Protein AF-A0A946A604-F1 (afdb_monomer_lite)

Secondary structure (DSSP, 8-state):
----HHHHHHHHHHHHHTTSB-TTSSSBHHHHHHHHHHHHHHTT--HHHHHHHHHTT-

Sequence (58 aa):
MEKNIVSKLLHLLEKKGSNIQYGNEDVTQLEHALQCAELAEINNFSKEIITAALLHDI

Structure (mmCIF, N/CA/C/O backbone):
data_AF-A0A946A604-F1
#
_entry.id   AF-A0A946A604-F1
#
loop_
_atom_site.group_PDB
_atom_site.id
_atom_site.type_symbol
_atom_site.label_atom_id
_atom_site.label_alt_id
_atom_site.label_comp_id
_atom_site.label_asym_id
_atom_site.label_entity_id
_atom_site.label_seq_id
_atom_site.pdbx_PDB_ins_code
_atom_site.Cartn_x
_atom_site.Cartn_y
_atom_site.Cartn_z
_atom_site.occupancy
_atom_site.B_iso_or_equiv
_atom_site.auth_seq_id
_atom_site.auth_comp_id
_atom_site.auth_asym_id
_atom_site.auth_atom_id
_atom_site.pdbx_PDB_model_num
ATOM 1 N N . MET A 1 1 ? 15.444 -13.349 7.240 1.00 53.06 1 MET A N 1
ATOM 2 C CA . MET A 1 1 ? 14.233 -12.751 7.833 1.00 53.06 1 MET A CA 1
ATOM 3 C C . MET A 1 1 ? 13.136 -13.789 7.720 1.00 53.06 1 MET A C 1
ATOM 5 O O . MET A 1 1 ? 12.931 -14.283 6.613 1.00 53.06 1 MET A O 1
ATOM 9 N N . GLU A 1 2 ? 12.543 -14.217 8.835 1.00 53.19 2 GLU A N 1
ATOM 10 C CA . GLU A 1 2 ? 11.390 -15.123 8.793 1.00 53.19 2 GLU A CA 1
ATOM 11 C C . GLU A 1 2 ? 10.354 -14.553 7.821 1.00 53.19 2 GLU A C 1
ATOM 13 O O . GLU A 1 2 ? 9.989 -13.380 7.906 1.00 53.19 2 GLU A O 1
ATOM 18 N N . LYS A 1 3 ? 9.960 -15.352 6.826 1.00 67.62 3 LYS A N 1
ATOM 19 C CA . LYS A 1 3 ? 9.073 -14.927 5.739 1.00 67.62 3 LYS A CA 1
ATOM 20 C C . LYS A 1 3 ? 7.634 -14.862 6.251 1.00 67.62 3 LYS A C 1
ATOM 22 O O . LYS A 1 3 ? 6.808 -15.675 5.843 1.00 67.62 3 LYS A O 1
ATOM 27 N N . ASN A 1 4 ? 7.327 -13.938 7.161 1.00 91.50 4 ASN A N 1
ATOM 28 C CA . ASN A 1 4 ? 5.929 -13.665 7.462 1.00 91.50 4 ASN A CA 1
ATOM 29 C C . ASN A 1 4 ? 5.278 -12.999 6.235 1.00 91.50 4 ASN A C 1
ATOM 31 O O . ASN A 1 4 ? 5.945 -12.355 5.413 1.00 91.50 4 ASN A O 1
ATOM 35 N N . ILE A 1 5 ? 3.976 -13.223 6.071 1.00 94.88 5 ILE A N 1
ATOM 36 C CA . ILE A 1 5 ? 3.249 -12.762 4.887 1.00 94.88 5 ILE A CA 1
ATOM 37 C C . ILE A 1 5 ? 3.307 -11.237 4.744 1.00 94.88 5 ILE A C 1
ATOM 39 O O . ILE A 1 5 ? 3.477 -10.744 3.635 1.00 94.88 5 ILE A O 1
ATOM 43 N N . VAL A 1 6 ? 3.283 -10.499 5.856 1.00 95.19 6 VAL A N 1
ATOM 44 C CA . VAL A 1 6 ? 3.355 -9.032 5.868 1.00 95.19 6 VAL A CA 1
ATOM 45 C C . VAL A 1 6 ? 4.660 -8.545 5.237 1.00 95.19 6 VAL A C 1
ATOM 47 O O . VAL A 1 6 ? 4.630 -7.780 4.280 1.00 95.19 6 VAL A O 1
ATOM 50 N N . SER A 1 7 ? 5.812 -9.045 5.688 1.00 95.19 7 SER A N 1
ATOM 51 C CA . SER A 1 7 ? 7.113 -8.690 5.117 1.00 95.19 7 SER A CA 1
ATOM 52 C C . SER A 1 7 ? 7.219 -9.056 3.637 1.00 95.19 7 SER A C 1
ATOM 54 O O . SER A 1 7 ? 7.857 -8.333 2.876 1.00 95.19 7 SER A O 1
ATOM 56 N N . LYS A 1 8 ? 6.587 -10.157 3.206 1.00 95.50 8 LYS A N 1
ATOM 57 C CA . LYS A 1 8 ? 6.548 -10.544 1.790 1.00 95.50 8 LYS A CA 1
ATOM 58 C C . LYS A 1 8 ? 5.733 -9.552 0.952 1.00 95.50 8 LYS A C 1
ATOM 60 O O . LYS A 1 8 ? 6.187 -9.193 -0.130 1.00 95.50 8 LYS A O 1
ATOM 65 N N . LEU A 1 9 ? 4.567 -9.124 1.438 1.00 95.75 9 LEU A N 1
ATOM 66 C CA . LEU A 1 9 ? 3.700 -8.163 0.746 1.00 95.75 9 LEU A CA 1
ATOM 67 C C . LEU A 1 9 ? 4.367 -6.787 0.649 1.00 95.75 9 LEU A C 1
ATOM 69 O O . LEU A 1 9 ? 4.440 -6.224 -0.437 1.00 95.75 9 LEU A O 1
ATOM 73 N N . LEU A 1 10 ? 4.944 -6.294 1.749 1.00 94.56 10 LEU A N 1
ATOM 74 C CA . LEU A 1 10 ? 5.658 -5.013 1.750 1.00 94.56 10 LEU A CA 1
ATOM 75 C C . LEU A 1 10 ? 6.857 -5.031 0.796 1.00 94.56 10 LEU A C 1
ATOM 77 O O . LEU A 1 10 ? 7.060 -4.091 0.036 1.00 94.56 10 LEU A O 1
ATOM 81 N N . HIS A 1 11 ? 7.614 -6.131 0.772 1.00 95.25 11 HIS A N 1
ATOM 82 C CA . HIS A 1 11 ? 8.724 -6.275 -0.166 1.00 95.25 11 HIS A CA 1
ATOM 83 C C . HIS A 1 11 ? 8.261 -6.348 -1.629 1.00 95.25 11 HIS A C 1
ATOM 85 O O . HIS A 1 11 ? 8.961 -5.861 -2.515 1.00 95.25 11 HIS A O 1
ATOM 91 N N . LEU A 1 12 ? 7.097 -6.953 -1.896 1.00 94.50 12 LEU A N 1
ATOM 92 C CA . LEU A 1 12 ? 6.504 -6.985 -3.233 1.00 94.50 12 LEU A CA 1
ATOM 93 C C . LEU A 1 12 ? 6.134 -5.570 -3.696 1.00 94.50 12 LEU A C 1
ATOM 95 O O . LEU A 1 12 ? 6.592 -5.162 -4.762 1.00 94.50 12 LEU A O 1
ATOM 99 N N . LEU A 1 13 ? 5.389 -4.822 -2.874 1.00 95.69 13 LEU A N 1
ATOM 100 C CA . LEU A 1 13 ? 5.014 -3.431 -3.147 1.00 95.69 13 LEU A CA 1
ATOM 101 C C . LEU A 1 13 ? 6.249 -2.554 -3.381 1.00 95.69 13 LEU A C 1
ATOM 103 O O . LEU A 1 13 ? 6.320 -1.837 -4.373 1.00 95.69 13 LEU A O 1
ATOM 107 N N . GLU A 1 14 ? 7.269 -2.671 -2.529 1.00 95.69 14 GLU A N 1
ATOM 108 C CA . GLU A 1 14 ? 8.498 -1.890 -2.665 1.00 95.69 14 GLU A CA 1
ATOM 109 C C . GLU A 1 14 ? 9.273 -2.257 -3.941 1.00 95.69 14 GLU A C 1
ATOM 111 O O . GLU A 1 14 ? 9.677 -1.377 -4.695 1.00 95.69 14 GLU A O 1
ATOM 116 N N . LYS A 1 15 ? 9.509 -3.546 -4.221 1.00 95.81 15 LYS A N 1
ATOM 117 C CA . LYS A 1 15 ? 10.385 -3.953 -5.337 1.00 95.81 15 LYS A CA 1
ATOM 118 C C . LYS A 1 15 ? 9.715 -3.954 -6.699 1.00 95.81 15 LYS A C 1
ATOM 120 O O . LYS A 1 15 ? 10.416 -3.807 -7.698 1.00 95.81 15 LYS A O 1
ATOM 125 N N . LYS A 1 16 ? 8.404 -4.176 -6.759 1.00 94.00 16 LYS A N 1
ATOM 126 C CA . LYS A 1 16 ? 7.651 -4.182 -8.017 1.00 94.00 16 LYS A CA 1
ATOM 127 C C . LYS A 1 16 ? 6.948 -2.856 -8.251 1.00 94.00 16 LYS A C 1
ATOM 129 O O . LYS A 1 16 ? 7.011 -2.355 -9.363 1.00 94.00 16 LYS A O 1
ATOM 134 N N . GLY A 1 17 ? 6.370 -2.262 -7.212 1.00 94.56 17 GLY A N 1
ATOM 135 C CA . GLY A 1 17 ? 5.559 -1.061 -7.360 1.00 94.56 17 GLY A CA 1
ATOM 136 C C . GLY A 1 17 ? 6.339 0.248 -7.457 1.00 94.56 17 GLY A C 1
ATOM 137 O O . GLY A 1 17 ? 5.789 1.209 -7.972 1.00 94.56 17 GLY A O 1
ATOM 138 N N . SER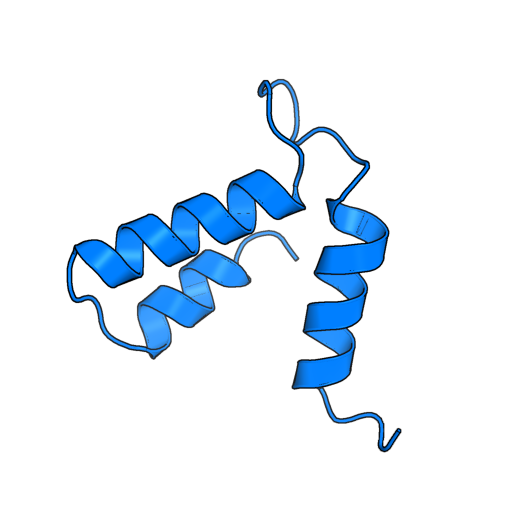 A 1 18 ? 7.602 0.313 -7.015 1.00 94.56 18 SER A N 1
ATOM 139 C CA . SER A 1 18 ? 8.371 1.577 -6.968 1.00 94.56 18 SER A CA 1
ATOM 140 C C . SER A 1 18 ? 8.853 2.116 -8.315 1.00 94.56 18 SER A C 1
ATOM 142 O O . SER A 1 18 ? 9.223 3.279 -8.392 1.00 94.56 18 SER A O 1
ATOM 144 N N . ASN A 1 19 ? 8.897 1.290 -9.364 1.00 92.38 19 ASN A N 1
ATOM 145 C CA . ASN A 1 19 ? 9.451 1.679 -10.672 1.00 92.38 19 ASN A CA 1
ATOM 146 C C . ASN A 1 19 ? 8.494 1.393 -11.83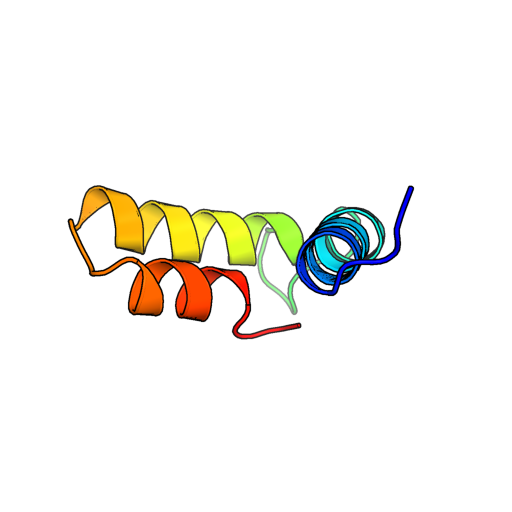9 1.00 92.38 19 ASN A C 1
ATOM 148 O O . ASN A 1 19 ? 8.902 1.443 -12.998 1.00 92.38 19 ASN A O 1
ATOM 152 N N . ILE A 1 20 ? 7.245 1.030 -11.5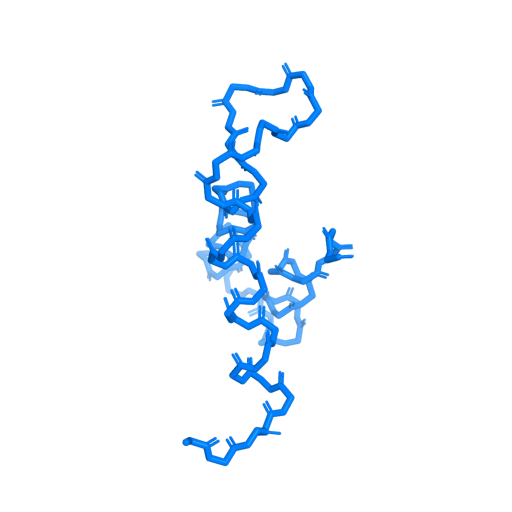43 1.00 92.56 20 ILE A N 1
ATOM 153 C CA . ILE A 1 20 ? 6.222 0.725 -12.544 1.00 92.56 20 ILE A CA 1
ATOM 154 C C . ILE A 1 20 ? 5.150 1.802 -12.442 1.00 92.56 20 ILE A C 1
ATOM 156 O O . ILE A 1 20 ? 4.589 2.002 -11.366 1.00 92.56 20 ILE A O 1
ATOM 160 N N . GLN A 1 21 ? 4.874 2.476 -13.558 1.00 96.44 21 GLN A N 1
ATOM 161 C CA . GLN A 1 21 ? 3.772 3.427 -13.670 1.00 96.44 21 GLN A CA 1
ATOM 162 C C . GLN A 1 21 ? 2.437 2.729 -13.383 1.00 96.44 21 GLN A C 1
ATOM 164 O O . GLN A 1 21 ? 2.186 1.621 -13.868 1.00 96.44 21 GLN A O 1
ATOM 169 N N . TYR A 1 22 ? 1.572 3.374 -12.604 1.00 96.62 22 TYR A N 1
ATOM 170 C CA . TYR A 1 22 ? 0.225 2.886 -12.360 1.00 96.62 22 TYR A CA 1
ATOM 171 C C . TYR A 1 22 ? -0.676 3.202 -13.562 1.00 96.62 22 TYR A C 1
ATOM 173 O O . TYR A 1 22 ? -1.233 4.290 -13.690 1.00 96.62 22 TYR A O 1
ATOM 181 N N . GLY A 1 23 ? -0.791 2.247 -14.489 1.00 93.12 23 GLY A N 1
ATOM 182 C CA . GLY A 1 23 ? -1.583 2.428 -15.707 1.00 93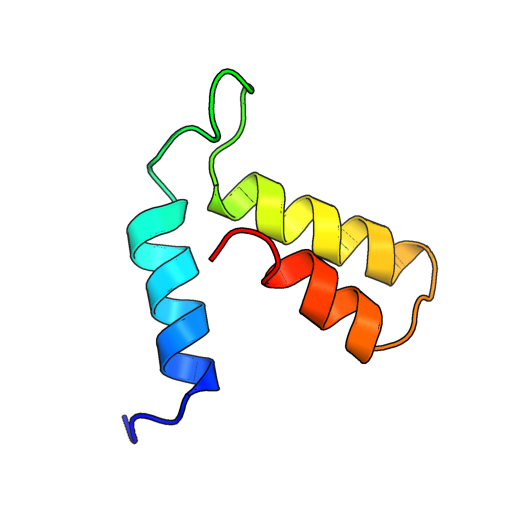.12 23 GLY A CA 1
ATOM 183 C C .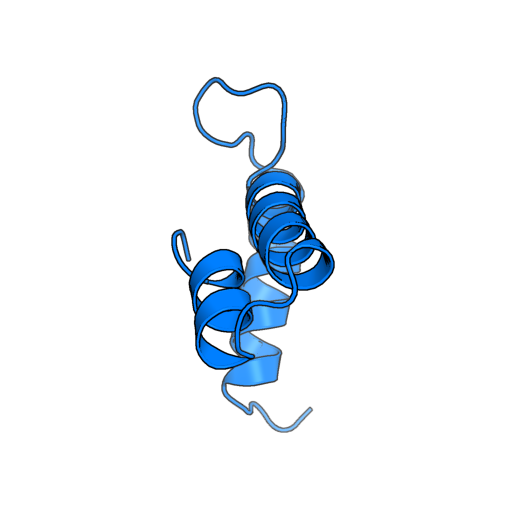 GLY A 1 23 ? -1.083 3.617 -16.532 1.00 93.12 23 GLY A C 1
ATOM 184 O O . GLY A 1 23 ? 0.058 3.610 -16.983 1.00 93.12 23 GLY A O 1
ATOM 185 N N . ASN A 1 24 ? -1.943 4.622 -16.718 1.00 94.94 24 ASN A N 1
ATOM 186 C CA . ASN A 1 24 ? -1.616 5.876 -17.409 1.00 94.94 24 ASN A CA 1
ATOM 187 C C . ASN A 1 24 ? -1.533 7.082 -16.453 1.00 94.94 24 ASN A C 1
ATOM 189 O O . ASN A 1 24 ? -1.503 8.219 -16.919 1.00 94.94 24 ASN A O 1
ATOM 193 N N . GLU A 1 25 ? -1.538 6.849 -15.140 1.00 95.81 25 GLU A N 1
ATOM 194 C CA . GLU A 1 25 ? -1.465 7.909 -14.131 1.00 95.81 25 GLU A CA 1
ATOM 195 C C . GLU A 1 25 ? -0.011 8.358 -13.918 1.00 95.81 25 GLU A C 1
ATOM 197 O O . GLU A 1 25 ? 0.926 7.581 -14.120 1.00 95.81 25 GLU A O 1
ATOM 202 N N . ASP A 1 26 ? 0.199 9.607 -13.498 1.00 96.50 26 ASP A N 1
ATOM 203 C CA . ASP A 1 26 ? 1.534 10.175 -13.221 1.00 96.50 26 ASP A CA 1
ATOM 204 C C . ASP A 1 26 ? 2.034 9.814 -11.809 1.00 96.50 26 ASP A C 1
ATOM 206 O O . ASP A 1 26 ? 2.495 10.655 -11.042 1.00 96.50 26 ASP A O 1
ATOM 210 N N . VAL A 1 27 ? 1.864 8.543 -11.445 1.00 97.69 27 VAL A N 1
ATOM 211 C CA . VAL A 1 27 ? 2.326 7.940 -10.191 1.00 97.69 27 VAL A CA 1
ATOM 212 C C . VAL A 1 27 ? 2.753 6.498 -10.447 1.00 97.69 27 VAL A C 1
ATOM 214 O O . VAL A 1 27 ? 2.282 5.822 -11.365 1.00 97.69 27 VAL A O 1
ATOM 217 N N . THR A 1 28 ? 3.653 5.996 -9.619 1.00 98.06 28 THR A N 1
ATOM 218 C CA . THR A 1 28 ? 4.023 4.582 -9.565 1.00 98.06 28 THR A CA 1
ATOM 219 C C . THR A 1 28 ? 2.953 3.762 -8.837 1.00 98.06 28 THR A C 1
ATOM 221 O O . THR A 1 28 ? 2.154 4.302 -8.070 1.00 98.06 28 THR A O 1
ATOM 224 N N . GLN A 1 29 ? 2.933 2.437 -9.023 1.00 97.56 29 GLN A N 1
ATOM 225 C CA . GLN A 1 29 ? 1.991 1.577 -8.286 1.00 97.56 29 GLN A CA 1
ATOM 226 C C . GLN A 1 29 ? 2.182 1.684 -6.763 1.00 97.56 29 GLN A C 1
ATOM 228 O O . GLN A 1 29 ? 1.213 1.601 -6.012 1.00 97.56 29 GLN A O 1
ATOM 233 N N . LEU A 1 30 ? 3.424 1.876 -6.300 1.00 97.88 30 LEU A N 1
ATOM 234 C CA . LEU A 1 30 ? 3.710 2.082 -4.880 1.00 97.88 30 LEU A CA 1
ATOM 235 C C . LEU A 1 30 ? 3.151 3.420 -4.385 1.00 97.88 30 LEU A C 1
ATOM 237 O O . LEU A 1 30 ? 2.544 3.457 -3.319 1.00 97.88 30 LEU A O 1
ATOM 241 N N . GLU A 1 31 ? 3.342 4.503 -5.140 1.00 98.31 31 GLU A N 1
ATOM 242 C CA . GLU A 1 31 ? 2.798 5.818 -4.785 1.00 98.31 31 GLU A CA 1
ATOM 243 C C . GLU A 1 31 ? 1.272 5.792 -4.722 1.00 98.31 31 GLU A C 1
ATOM 245 O O . GLU A 1 31 ? 0.716 6.254 -3.731 1.00 98.31 31 GLU A O 1
ATOM 250 N N . HIS A 1 32 ? 0.606 5.180 -5.707 1.00 98.19 32 HIS A N 1
ATOM 251 C CA . HIS A 1 32 ? -0.848 4.977 -5.695 1.00 98.19 32 HIS A CA 1
ATOM 252 C C . HIS A 1 32 ? -1.310 4.250 -4.422 1.00 98.19 32 HIS A C 1
ATOM 254 O O . HIS A 1 32 ? -2.148 4.760 -3.678 1.00 98.19 32 HIS A O 1
ATOM 260 N N . ALA A 1 33 ? -0.701 3.103 -4.105 1.00 98.06 33 ALA A N 1
ATOM 261 C CA . ALA A 1 33 ? -1.045 2.326 -2.914 1.00 98.06 33 ALA A CA 1
ATOM 262 C C . ALA A 1 33 ? -0.851 3.120 -1.605 1.00 98.06 33 ALA A C 1
ATOM 264 O O . ALA A 1 33 ? -1.702 3.072 -0.711 1.00 98.06 33 ALA A O 1
ATOM 265 N N . LEU A 1 34 ? 0.254 3.867 -1.489 1.00 98.31 34 LEU A N 1
ATOM 266 C CA . LEU A 1 34 ? 0.550 4.694 -0.317 1.00 98.31 34 LEU A CA 1
ATOM 267 C C . LEU A 1 34 ? -0.419 5.871 -0.189 1.00 98.31 34 LEU A C 1
ATOM 269 O O . LEU A 1 34 ? -0.922 6.107 0.905 1.00 98.31 34 LEU A O 1
ATOM 273 N N . GLN A 1 35 ? -0.729 6.562 -1.288 1.00 98.50 35 GLN A N 1
ATOM 274 C CA . GLN A 1 35 ? -1.676 7.677 -1.298 1.00 98.50 35 GLN A CA 1
ATOM 275 C C . GLN A 1 35 ? -3.084 7.216 -0.906 1.00 98.50 35 GLN A C 1
ATOM 277 O O . GLN A 1 35 ? -3.735 7.865 -0.090 1.00 98.50 35 GLN A O 1
ATOM 282 N N . CYS A 1 36 ? -3.557 6.070 -1.411 1.00 98.50 36 CYS A N 1
ATOM 283 C CA . CYS A 1 36 ? -4.846 5.510 -0.995 1.00 98.50 36 CYS A CA 1
ATOM 284 C C . CYS A 1 36 ? -4.886 5.202 0.511 1.00 98.50 36 CYS A C 1
ATOM 286 O O . CYS A 1 36 ? -5.874 5.517 1.180 1.00 98.50 36 CYS A O 1
ATOM 288 N N . ALA A 1 37 ? -3.821 4.603 1.050 1.00 98.62 37 ALA A N 1
ATOM 289 C CA . ALA A 1 37 ? -3.720 4.287 2.473 1.00 98.62 37 ALA A CA 1
ATOM 290 C C . ALA A 1 37 ? -3.629 5.550 3.349 1.00 98.62 37 ALA A C 1
ATOM 292 O O .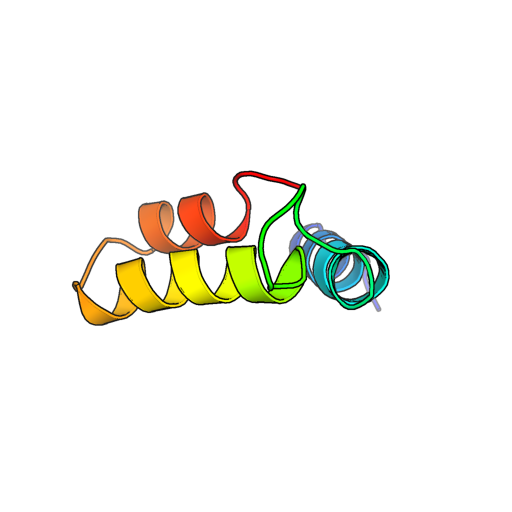 ALA A 1 37 ? -4.329 5.640 4.357 1.00 98.62 37 ALA A O 1
ATOM 293 N N . GLU A 1 38 ? -2.829 6.538 2.940 1.00 98.75 38 GLU A N 1
ATOM 294 C CA . GLU A 1 38 ? -2.682 7.830 3.618 1.00 98.75 38 GLU A CA 1
ATOM 295 C C . GLU A 1 38 ? -4.013 8.586 3.650 1.00 98.75 38 GLU A C 1
ATOM 297 O O . GLU A 1 38 ? -4.444 9.040 4.708 1.00 98.75 38 GLU A O 1
ATOM 302 N N . LEU A 1 39 ? -4.730 8.652 2.522 1.00 98.81 39 LEU A N 1
ATOM 303 C CA . LEU A 1 39 ? -6.054 9.272 2.454 1.00 98.81 39 LEU A CA 1
ATOM 304 C C . LEU A 1 39 ? -7.054 8.587 3.397 1.00 98.81 39 LEU A C 1
ATOM 306 O O . LEU A 1 39 ? -7.857 9.267 4.040 1.00 98.81 39 LEU A O 1
ATOM 310 N N . ALA A 1 40 ? -7.013 7.258 3.514 1.00 98.75 40 ALA A N 1
ATOM 311 C CA . ALA A 1 40 ? -7.848 6.536 4.471 1.00 98.75 40 ALA A CA 1
ATOM 312 C C . ALA A 1 40 ? -7.456 6.854 5.929 1.00 98.75 40 ALA A C 1
ATOM 314 O O . ALA A 1 40 ? -8.329 7.045 6.780 1.00 98.75 40 ALA A O 1
ATOM 315 N N . GLU A 1 41 ? -6.159 6.955 6.216 1.00 98.69 41 GLU A N 1
ATOM 316 C CA . GLU A 1 41 ? -5.640 7.268 7.548 1.00 98.69 41 GLU A CA 1
ATOM 317 C C . GLU A 1 41 ? -6.013 8.690 7.996 1.00 98.69 41 GLU A C 1
ATOM 319 O O . GLU A 1 41 ? -6.584 8.852 9.076 1.00 98.69 41 GLU A O 1
ATOM 324 N N . ILE A 1 42 ? -5.803 9.715 7.158 1.00 98.69 42 ILE A N 1
ATOM 325 C CA . ILE A 1 42 ? -6.137 11.112 7.505 1.00 98.69 42 ILE A CA 1
ATOM 326 C C . ILE A 1 42 ? -7.645 11.338 7.692 1.00 98.69 42 ILE A C 1
ATOM 328 O O . ILE A 1 42 ? -8.055 12.265 8.391 1.00 98.69 42 ILE A O 1
ATOM 332 N N . ASN A 1 43 ? -8.481 10.484 7.093 1.00 98.69 43 ASN A N 1
ATOM 333 C CA . ASN A 1 43 ? -9.935 10.495 7.266 1.00 98.69 43 ASN A CA 1
ATOM 334 C C . ASN A 1 43 ? -10.410 9.627 8.452 1.00 98.69 43 ASN A C 1
ATOM 336 O O . ASN A 1 43 ? -11.614 9.448 8.630 1.00 98.69 43 ASN A O 1
ATOM 340 N N . ASN A 1 44 ? -9.495 9.121 9.292 1.00 98.38 44 ASN A N 1
ATOM 341 C CA . ASN A 1 44 ? -9.782 8.299 10.475 1.00 98.38 44 ASN A CA 1
ATOM 342 C C . ASN A 1 44 ? -10.585 7.019 10.177 1.00 98.38 44 ASN A C 1
ATOM 344 O O . ASN A 1 44 ? -11.408 6.589 10.993 1.00 98.38 44 ASN A O 1
ATOM 348 N N . PHE A 1 45 ? -10.359 6.389 9.022 1.00 98.75 45 PHE A N 1
ATOM 349 C CA . PHE A 1 45 ? -10.936 5.072 8.760 1.00 98.75 45 PHE A CA 1
ATOM 350 C C . PHE A 1 45 ? -10.310 3.988 9.651 1.00 98.75 45 PHE A C 1
ATOM 352 O O . PHE A 1 45 ? -9.255 4.164 10.263 1.00 98.75 45 PHE A O 1
ATOM 359 N N . SER A 1 46 ? -10.981 2.836 9.743 1.00 98.75 46 SER A N 1
ATOM 360 C CA . SER A 1 46 ? -10.478 1.712 10.531 1.00 98.75 46 SER A CA 1
ATOM 361 C C . SER A 1 46 ? -9.201 1.122 9.919 1.00 98.75 46 SER A C 1
ATOM 363 O O . SER A 1 46 ? -8.941 1.254 8.719 1.00 98.75 46 SER A O 1
ATOM 365 N N . LYS A 1 47 ? -8.406 0.413 10.730 1.00 98.50 47 LYS A N 1
ATOM 366 C CA . LYS A 1 47 ? -7.153 -0.215 10.271 1.00 98.50 47 LYS A CA 1
ATOM 367 C C . LYS A 1 47 ? -7.386 -1.211 9.138 1.00 98.50 47 LYS A C 1
ATOM 369 O O . LYS A 1 47 ? -6.531 -1.362 8.271 1.00 98.50 47 LYS A O 1
ATOM 374 N N . GLU A 1 48 ? -8.535 -1.875 9.137 1.00 98.50 48 GLU A N 1
ATOM 375 C CA . GLU A 1 48 ? -8.956 -2.804 8.092 1.00 98.50 48 GLU A CA 1
ATOM 376 C C . GLU A 1 48 ? -9.133 -2.082 6.752 1.00 98.50 48 GLU A C 1
ATOM 378 O O . GLU A 1 48 ? -8.666 -2.586 5.735 1.00 98.50 48 GLU A O 1
ATOM 383 N N . ILE A 1 49 ? -9.727 -0.881 6.747 1.00 98.69 49 ILE A N 1
ATOM 384 C CA . ILE A 1 49 ? -9.896 -0.065 5.535 1.00 98.69 49 ILE A CA 1
ATOM 385 C C . ILE A 1 49 ? -8.560 0.505 5.065 1.00 98.69 49 ILE A C 1
ATOM 387 O O . ILE A 1 49 ? -8.266 0.432 3.877 1.00 98.69 49 ILE A O 1
ATOM 391 N N . ILE A 1 50 ? -7.725 1.005 5.979 1.00 98.81 50 ILE A N 1
ATOM 392 C CA . ILE A 1 50 ? -6.379 1.492 5.639 1.00 98.81 50 ILE A CA 1
ATOM 393 C C . ILE A 1 50 ? -5.555 0.361 5.002 1.00 98.81 50 ILE A C 1
ATOM 395 O O . ILE A 1 50 ? -4.915 0.546 3.969 1.00 98.81 50 ILE A O 1
ATOM 399 N N . THR A 1 51 ? -5.625 -0.845 5.572 1.00 98.25 51 THR A N 1
ATOM 400 C CA . THR A 1 51 ? -4.929 -2.025 5.039 1.00 98.25 51 THR A CA 1
ATOM 401 C C . THR A 1 51 ? -5.509 -2.463 3.694 1.00 98.25 51 THR A C 1
ATOM 403 O O . THR A 1 51 ? -4.753 -2.820 2.797 1.00 98.25 51 THR A O 1
ATOM 406 N N . ALA A 1 52 ? -6.833 -2.421 3.522 1.00 98.38 52 ALA A N 1
ATOM 407 C CA . ALA A 1 52 ? -7.467 -2.726 2.242 1.00 98.38 52 ALA A CA 1
ATOM 408 C C . ALA A 1 52 ? -7.040 -1.729 1.155 1.00 98.38 52 ALA A C 1
ATOM 410 O O . ALA A 1 52 ? -6.651 -2.152 0.072 1.00 98.38 52 ALA A O 1
ATOM 411 N N . ALA A 1 53 ? -7.028 -0.430 1.464 1.00 98.56 53 ALA A N 1
ATOM 412 C CA . ALA A 1 53 ? -6.571 0.620 0.559 1.00 98.56 53 ALA A CA 1
ATOM 413 C C . ALA A 1 53 ? -5.095 0.444 0.164 1.00 98.56 53 ALA A C 1
ATOM 415 O O . ALA A 1 53 ? -4.754 0.607 -1.002 1.00 98.56 53 ALA A O 1
ATOM 416 N N . LEU A 1 54 ? -4.232 0.025 1.093 1.00 98.38 54 LEU A N 1
ATOM 417 C CA . LEU A 1 54 ? -2.821 -0.245 0.801 1.00 98.38 54 LEU A CA 1
ATOM 418 C C . LEU A 1 54 ? -2.607 -1.455 -0.129 1.00 98.38 54 LEU A C 1
ATOM 420 O O . LEU A 1 54 ? -1.625 -1.500 -0.863 1.00 98.38 54 LEU A O 1
ATOM 424 N N . LEU A 1 55 ? -3.479 -2.467 -0.066 1.00 97.81 55 LEU A N 1
ATOM 425 C CA . LEU A 1 55 ? -3.248 -3.778 -0.691 1.00 97.81 55 LEU A CA 1
ATOM 426 C C . LEU A 1 55 ? -4.194 -4.091 -1.865 1.00 97.81 55 LEU A C 1
ATOM 428 O O . LEU A 1 55 ? -4.148 -5.208 -2.377 1.00 97.81 55 LEU A O 1
ATOM 432 N N . HIS A 1 56 ? -5.068 -3.160 -2.264 1.00 97.19 56 HIS A N 1
ATOM 433 C CA . HIS A 1 56 ? -6.153 -3.438 -3.216 1.00 97.19 56 HIS A CA 1
ATOM 434 C C . HIS A 1 56 ? -5.683 -3.842 -4.623 1.00 97.19 56 HIS A C 1
ATOM 436 O O . HIS A 1 56 ? -6.359 -4.651 -5.255 1.00 97.19 56 HIS A O 1
ATOM 442 N N . ASP A 1 57 ? -4.520 -3.346 -5.059 1.00 95.50 57 ASP A N 1
ATOM 443 C CA . ASP A 1 57 ? -3.934 -3.578 -6.391 1.00 95.50 57 ASP A CA 1
ATOM 444 C C . ASP A 1 57 ? -2.614 -4.384 -6.341 1.00 95.50 57 ASP A C 1
ATOM 446 O O . ASP A 1 57 ? -1.672 -4.110 -7.090 1.00 95.50 57 ASP A O 1
ATOM 450 N N . ILE A 1 58 ? -2.510 -5.352 -5.418 1.00 88.62 58 ILE A N 1
ATOM 451 C CA . ILE A 1 58 ? -1.329 -6.234 -5.267 1.00 88.62 58 ILE A CA 1
ATOM 452 C C . ILE A 1 58 ? -1.145 -7.250 -6.400 1.00 88.62 58 ILE A C 1
ATOM 454 O O . ILE A 1 58 ? -2.147 -7.855 -6.843 1.00 88.62 58 ILE A O 1
#

Radius of gyration: 11.95 Å; chains: 1; bounding box: 25×26×28 Å

Foldseek 3Di:
DPPDVVVVQVVCLVPPFQPDCPPPDPHTNNRQLVVQLVVCVVVPHDPVNSVCSNRVPD

pLDDT: mean 94.66, std 8.98, range [53.06, 98.81]